Protein AF-A0A4S2SQ83-F1 (afdb_monomer_lite)

Rad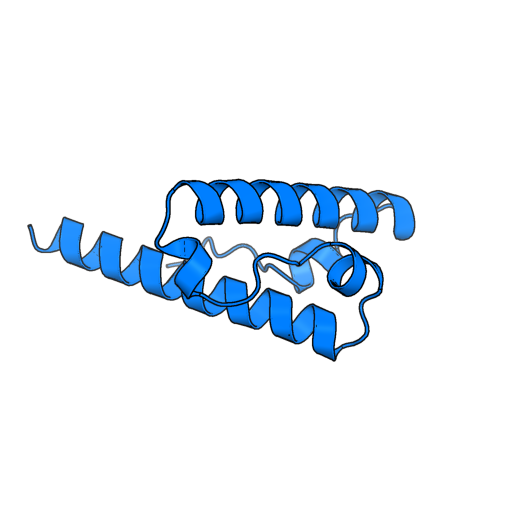ius of gyration: 13.72 Å; chains: 1; bounding box: 29×30×32 Å

Secondary structure (DSSP, 8-state):
-HHHHHHHHHHHHHHHHHHHHHHHHHHTT-HHHHHH--S-SGGGGGSHHHHHHHHHHHHHHHHHHHHHHSSSHHHHHHS------

Foldseek 3Di:
DVVVVVVVVVLLVLLQVLLVLLVVCVVVVVVLSVVQDDLHHSVLCVDPNSVVSVVVSLVSSQVVCCVVPVDSVVSCVSPPPPPDD

Structure (mmCIF, N/CA/C/O backbone):
data_AF-A0A4S2SQ83-F1
#
_entry.id   AF-A0A4S2SQ83-F1
#
loop_
_atom_site.group_PDB
_atom_site.id
_atom_site.type_symbol
_atom_site.label_atom_id
_atom_site.label_alt_id
_atom_site.label_comp_id
_atom_site.label_asym_id
_atom_site.label_entity_id
_atom_site.label_seq_id
_atom_site.pdbx_PDB_ins_code
_atom_site.Cartn_x
_atom_site.Cartn_y
_atom_site.Cartn_z
_atom_site.occupancy
_atom_site.B_iso_or_equiv
_atom_site.auth_seq_id
_atom_site.auth_comp_id
_atom_site.auth_asym_id
_atom_site.auth_atom_id
_atom_site.pdbx_PDB_model_num
ATOM 1 N N . MET A 1 1 ? -11.911 20.683 19.836 1.00 58.44 1 MET A N 1
ATOM 2 C CA . MET A 1 1 ? -12.643 19.387 19.830 1.00 58.44 1 MET A CA 1
ATOM 3 C C . MET A 1 1 ? -13.138 19.064 18.425 1.00 58.44 1 MET A C 1
ATOM 5 O O . MET A 1 1 ? -12.909 17.952 17.976 1.00 58.44 1 MET A O 1
ATOM 9 N N . LEU A 1 2 ? -13.718 20.043 17.717 1.00 64.94 2 LEU A N 1
ATOM 10 C CA . LEU A 1 2 ? -14.038 19.935 16.288 1.00 64.94 2 LEU A CA 1
ATOM 11 C C . LEU A 1 2 ? -12.810 19.603 15.422 1.00 64.94 2 LEU A C 1
ATOM 13 O O . LEU A 1 2 ? -12.924 18.759 14.541 1.00 64.94 2 LEU A O 1
ATOM 17 N N . ASP A 1 3 ? -11.641 20.175 15.730 1.00 71.88 3 ASP A N 1
ATOM 18 C CA . ASP A 1 3 ? -10.401 19.891 14.987 1.00 71.88 3 ASP A CA 1
ATOM 19 C C . ASP A 1 3 ? -9.988 18.421 15.112 1.00 71.88 3 ASP A C 1
ATOM 21 O O . ASP A 1 3 ? -9.841 17.748 14.107 1.00 71.88 3 ASP A O 1
ATOM 25 N N . ARG A 1 4 ? -9.993 17.856 16.327 1.00 69.62 4 ARG A N 1
ATOM 26 C CA . ARG A 1 4 ? -9.696 16.426 16.550 1.00 69.62 4 ARG A CA 1
ATOM 27 C C . ARG A 1 4 ? -10.654 15.480 15.817 1.00 69.62 4 ARG A C 1
ATOM 29 O O . ARG A 1 4 ? -10.250 14.399 15.408 1.00 69.62 4 ARG A O 1
ATOM 36 N N . ILE A 1 5 ? -11.927 15.859 15.678 1.00 69.00 5 ILE A N 1
ATOM 37 C CA . ILE A 1 5 ? -12.915 15.070 14.923 1.00 69.00 5 ILE A CA 1
ATOM 38 C C . ILE A 1 5 ? -12.628 15.172 13.421 1.00 69.00 5 ILE A C 1
ATOM 40 O O . ILE A 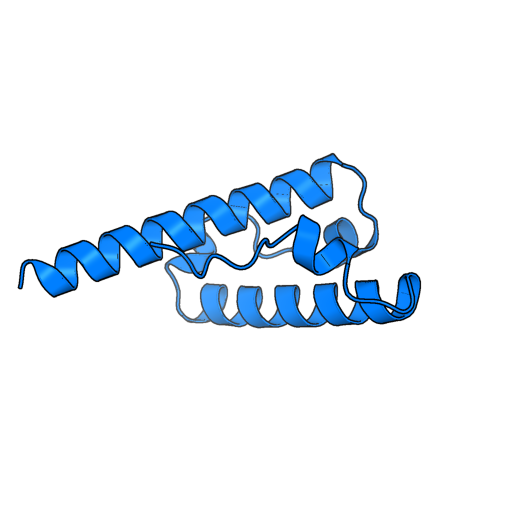1 5 ? -12.699 14.169 12.717 1.00 69.00 5 ILE A O 1
ATOM 44 N N . ARG A 1 6 ? -12.279 16.365 12.926 1.00 69.88 6 ARG A N 1
ATOM 45 C CA . ARG A 1 6 ? -11.875 16.575 11.531 1.00 69.88 6 ARG A CA 1
ATOM 46 C C . ARG A 1 6 ? -10.588 15.819 11.194 1.00 69.88 6 ARG A C 1
ATOM 48 O O . ARG A 1 6 ? -10.523 15.213 10.125 1.00 69.88 6 ARG A O 1
ATOM 55 N N . ASP A 1 7 ? -9.622 15.807 12.104 1.00 72.12 7 ASP A N 1
ATOM 56 C CA . ASP A 1 7 ? -8.367 15.068 11.966 1.00 72.12 7 ASP A CA 1
ATOM 57 C C . ASP A 1 7 ? -8.650 13.566 11.887 1.00 72.12 7 ASP A C 1
ATOM 59 O O . ASP A 1 7 ? -8.234 12.909 10.939 1.00 72.12 7 ASP A O 1
ATOM 63 N N . LEU A 1 8 ? -9.481 13.040 12.794 1.00 72.56 8 LEU A N 1
ATOM 64 C CA . LEU A 1 8 ? -9.881 11.632 12.780 1.00 72.56 8 LEU A CA 1
ATOM 65 C C . LEU A 1 8 ? -10.618 11.240 11.489 1.00 72.56 8 LEU A C 1
ATOM 67 O O . LEU A 1 8 ? -10.366 10.178 10.924 1.00 72.56 8 LEU A O 1
ATOM 71 N N . ILE A 1 9 ? -11.528 12.089 11.001 1.00 74.25 9 ILE A N 1
ATOM 72 C CA . ILE A 1 9 ? -12.243 11.848 9.737 1.00 74.25 9 ILE A CA 1
ATOM 73 C C . ILE A 1 9 ? -11.265 11.842 8.556 1.00 74.25 9 ILE A C 1
ATOM 75 O O . ILE A 1 9 ? -11.400 11.007 7.660 1.00 74.25 9 ILE A O 1
ATOM 79 N N . THR A 1 10 ? -10.284 12.746 8.558 1.00 78.75 10 THR A N 1
ATOM 80 C CA . THR A 1 10 ? -9.231 12.803 7.535 1.00 78.75 10 THR A CA 1
ATOM 81 C C . THR A 1 10 ? -8.383 11.534 7.570 1.00 78.75 10 THR A C 1
ATOM 83 O O . THR A 1 10 ? -8.260 10.866 6.547 1.00 78.75 10 THR A O 1
ATOM 86 N N . GLU A 1 11 ? -7.922 11.113 8.749 1.00 78.56 11 GLU A N 1
ATOM 87 C CA . GLU A 1 11 ? -7.140 9.883 8.920 1.00 78.56 11 GLU A CA 1
ATOM 88 C C . GLU A 1 11 ? -7.905 8.630 8.465 1.00 78.56 11 GLU A C 1
ATOM 90 O O . GLU A 1 11 ? -7.346 7.761 7.791 1.00 78.56 11 GLU A O 1
ATOM 95 N N . VAL A 1 12 ? -9.196 8.530 8.794 1.00 81.38 12 VAL A N 1
ATOM 96 C CA . VAL A 1 12 ? -10.069 7.432 8.347 1.00 81.38 12 VAL A CA 1
ATOM 97 C C . VAL A 1 12 ? -10.226 7.447 6.827 1.00 81.38 12 VAL A C 1
ATOM 99 O O . VAL A 1 12 ? -10.117 6.403 6.179 1.00 81.38 12 VAL A O 1
ATOM 102 N N . LYS A 1 13 ? -10.453 8.621 6.234 1.00 82.62 13 LYS A N 1
ATOM 103 C CA . LYS A 1 13 ? -10.607 8.769 4.784 1.00 82.62 13 LYS A CA 1
ATOM 104 C C . LYS A 1 13 ? -9.323 8.397 4.044 1.00 82.62 13 LYS A C 1
ATOM 106 O O . LYS A 1 13 ? -9.392 7.662 3.058 1.00 82.62 13 LYS A O 1
ATOM 111 N N . ASP A 1 14 ? -8.172 8.836 4.539 1.00 82.94 14 ASP A N 1
ATOM 112 C CA . ASP A 1 14 ? -6.870 8.548 3.939 1.00 82.94 14 ASP A CA 1
ATOM 113 C C . ASP A 1 14 ? -6.538 7.060 3.996 1.00 82.94 14 ASP A C 1
ATOM 115 O O . ASP A 1 14 ? -6.156 6.474 2.982 1.00 82.94 14 ASP A O 1
ATOM 119 N N . ASN A 1 15 ? -6.776 6.415 5.140 1.00 83.88 15 ASN A N 1
ATOM 120 C CA . ASN A 1 15 ? -6.585 4.974 5.288 1.00 83.88 15 ASN A CA 1
ATOM 121 C C . ASN A 1 15 ? -7.560 4.163 4.421 1.00 83.88 15 ASN A C 1
ATOM 123 O O . ASN A 1 15 ? -7.189 3.107 3.893 1.00 83.88 15 ASN A O 1
ATOM 127 N N . SER A 1 16 ? -8.802 4.632 4.262 1.00 84.31 16 SER A N 1
ATOM 128 C CA . SER A 1 16 ? -9.797 3.995 3.393 1.00 84.31 16 SER A CA 1
ATOM 129 C C . SER A 1 16 ? -9.362 4.072 1.934 1.00 84.31 16 SER A C 1
ATOM 131 O O . SER A 1 16 ? -9.337 3.054 1.244 1.00 84.31 16 SER A O 1
ATOM 133 N N . GLN A 1 17 ? -8.929 5.249 1.485 1.00 86.12 17 GLN A N 1
ATOM 134 C CA . GLN A 1 17 ? -8.458 5.434 0.121 1.00 86.12 17 GLN A CA 1
ATOM 135 C C . GLN A 1 17 ? -7.167 4.653 -0.146 1.00 86.12 17 GLN A C 1
ATOM 137 O O . GLN A 1 17 ? -7.081 3.972 -1.156 1.00 86.12 17 GLN A O 1
ATOM 142 N N . MET A 1 18 ? -6.212 4.656 0.785 1.00 86.50 18 MET A N 1
ATOM 143 C CA . MET A 1 18 ? -4.983 3.865 0.672 1.00 86.50 18 MET A CA 1
ATOM 144 C C . MET A 1 18 ? -5.264 2.364 0.520 1.00 86.50 18 MET A C 1
ATOM 146 O O . MET A 1 18 ? -4.534 1.668 -0.175 1.00 86.50 18 MET A O 1
ATOM 150 N N . SER A 1 19 ? -6.341 1.862 1.134 1.00 87.81 19 SER A N 1
ATOM 151 C CA . SER A 1 19 ? -6.775 0.468 0.944 1.00 87.81 19 SER A CA 1
ATOM 152 C C . SER A 1 19 ? -7.264 0.228 -0.485 1.00 87.81 19 SER A C 1
ATOM 154 O O . SER A 1 19 ? -6.872 -0.750 -1.107 1.00 87.81 19 SER A O 1
ATOM 156 N N . ARG A 1 20 ? -8.035 1.166 -1.047 1.00 88.25 20 ARG A N 1
ATOM 157 C CA . ARG A 1 20 ? -8.468 1.092 -2.451 1.00 88.25 20 ARG A CA 1
ATOM 158 C C . ARG A 1 20 ? -7.297 1.167 -3.424 1.00 88.25 20 ARG A C 1
ATOM 160 O O . ARG A 1 20 ? -7.318 0.471 -4.428 1.00 88.25 20 ARG A O 1
ATOM 167 N N . ASP A 1 21 ? -6.299 1.996 -3.133 1.00 89.62 21 ASP A N 1
ATOM 168 C CA . ASP A 1 21 ? -5.117 2.139 -3.985 1.00 89.62 21 ASP A CA 1
ATOM 169 C C . ASP A 1 21 ? -4.305 0.825 -4.019 1.00 89.62 21 ASP A C 1
ATOM 171 O O . ASP A 1 21 ? -3.877 0.388 -5.087 1.00 89.62 21 ASP A O 1
ATOM 175 N N . MET A 1 22 ? -4.166 0.146 -2.869 1.00 88.06 22 MET A N 1
ATOM 176 C CA . MET A 1 22 ? -3.577 -1.200 -2.783 1.00 88.06 22 MET A CA 1
ATOM 177 C C . MET A 1 22 ? -4.386 -2.222 -3.592 1.00 88.06 22 MET A C 1
ATOM 179 O O . MET A 1 22 ? -3.819 -2.937 -4.419 1.00 88.06 22 MET A O 1
ATOM 183 N N . ASP A 1 23 ? -5.708 -2.257 -3.397 1.00 89.06 23 ASP A N 1
ATOM 184 C CA . ASP A 1 23 ? -6.605 -3.170 -4.115 1.00 89.06 23 ASP A CA 1
ATOM 185 C C . ASP A 1 23 ? -6.557 -2.932 -5.632 1.00 89.06 23 ASP A C 1
ATOM 187 O O . ASP A 1 23 ? -6.550 -3.878 -6.419 1.00 89.06 23 ASP A O 1
ATOM 191 N N . GLN A 1 24 ? -6.475 -1.671 -6.062 1.00 89.81 24 GLN A N 1
ATOM 192 C CA . GLN A 1 24 ? -6.360 -1.303 -7.469 1.00 89.81 24 GLN A CA 1
ATOM 193 C C . GLN A 1 24 ? -5.012 -1.725 -8.064 1.00 89.81 24 GLN A C 1
ATOM 195 O O . GLN A 1 24 ? -4.985 -2.221 -9.191 1.00 89.81 24 GLN A O 1
ATOM 200 N N . ALA A 1 25 ? -3.906 -1.569 -7.329 1.00 87.75 25 ALA A N 1
ATOM 201 C CA . ALA A 1 25 ? -2.597 -2.046 -7.772 1.00 87.75 25 ALA A CA 1
ATOM 202 C C . ALA A 1 25 ? -2.612 -3.569 -7.982 1.00 87.75 25 ALA A C 1
ATOM 204 O O . ALA A 1 25 ? -2.230 -4.046 -9.053 1.00 87.75 25 ALA A O 1
ATOM 205 N N . ILE A 1 26 ? -3.171 -4.317 -7.024 1.00 87.69 26 ILE A N 1
ATOM 206 C CA . ILE A 1 26 ? -3.384 -5.768 -7.133 1.00 87.69 26 ILE A CA 1
ATOM 207 C C . ILE A 1 26 ? -4.247 -6.098 -8.358 1.00 87.69 26 ILE A C 1
ATOM 209 O O . ILE A 1 26 ? -3.863 -6.926 -9.182 1.00 87.69 26 ILE A O 1
ATOM 213 N N . ALA A 1 27 ? -5.391 -5.426 -8.519 1.00 89.12 27 ALA A N 1
ATOM 214 C CA . ALA A 1 27 ? -6.324 -5.671 -9.619 1.00 89.12 27 ALA A CA 1
ATOM 215 C C . ALA A 1 27 ? -5.740 -5.325 -11.000 1.00 89.12 27 ALA A C 1
ATOM 217 O O . ALA A 1 27 ? -6.124 -5.931 -11.998 1.00 89.12 27 ALA A O 1
ATOM 218 N N . SER A 1 28 ? -4.797 -4.380 -11.065 1.00 89.38 28 SER A N 1
ATOM 219 C CA . SER A 1 28 ? -4.080 -4.028 -12.296 1.00 89.38 28 SER A CA 1
ATOM 220 C C . SER A 1 28 ? -3.032 -5.066 -12.720 1.00 89.38 28 SER A C 1
ATOM 222 O O . SER A 1 28 ? -2.480 -4.962 -13.814 1.00 89.38 28 SER A O 1
ATOM 224 N N . GLY A 1 29 ? -2.773 -6.075 -11.880 1.00 89.62 29 GLY A N 1
ATOM 225 C CA . GLY A 1 29 ? -1.774 -7.112 -12.130 1.00 89.62 29 GLY A CA 1
ATOM 226 C C . GLY A 1 29 ? -0.345 -6.703 -11.766 1.00 89.62 29 GLY A C 1
ATOM 227 O O . GLY A 1 29 ? 0.598 -7.333 -12.248 1.00 89.62 29 GLY A O 1
ATOM 228 N N . ASP A 1 30 ? -0.169 -5.666 -10.938 1.00 90.44 30 ASP A N 1
ATOM 229 C CA . ASP A 1 30 ? 1.138 -5.285 -10.395 1.00 90.44 30 ASP A CA 1
ATOM 230 C C . ASP A 1 30 ? 1.678 -6.439 -9.531 1.00 90.44 30 ASP A C 1
ATOM 232 O O . ASP A 1 30 ? 1.158 -6.748 -8.454 1.00 90.44 30 ASP A O 1
ATOM 236 N N . ARG A 1 31 ? 2.716 -7.115 -10.038 1.00 90.25 31 ARG A N 1
ATOM 237 C CA . ARG A 1 31 ? 3.297 -8.306 -9.404 1.00 90.25 31 ARG A CA 1
ATOM 238 C C . ARG A 1 31 ? 3.906 -7.973 -8.050 1.00 90.25 31 ARG A C 1
ATOM 240 O O . ARG A 1 31 ? 3.785 -8.764 -7.111 1.00 90.25 31 ARG A O 1
ATOM 247 N N . GLU A 1 32 ? 4.538 -6.811 -7.935 1.00 91.44 32 GLU A N 1
ATOM 248 C CA . GLU A 1 32 ? 5.151 -6.362 -6.695 1.00 91.44 32 GLU A CA 1
ATOM 249 C C . GLU A 1 32 ? 4.067 -6.084 -5.648 1.00 91.44 32 GLU A C 1
ATOM 251 O O . GLU A 1 32 ? 4.202 -6.551 -4.515 1.00 91.44 32 GLU A O 1
ATOM 256 N N . ALA A 1 33 ? 2.955 -5.448 -6.029 1.00 86.88 33 ALA A N 1
ATOM 257 C CA . ALA A 1 33 ? 1.803 -5.220 -5.154 1.00 86.88 33 ALA A CA 1
ATOM 258 C C . ALA A 1 33 ? 1.163 -6.539 -4.691 1.00 86.88 33 ALA 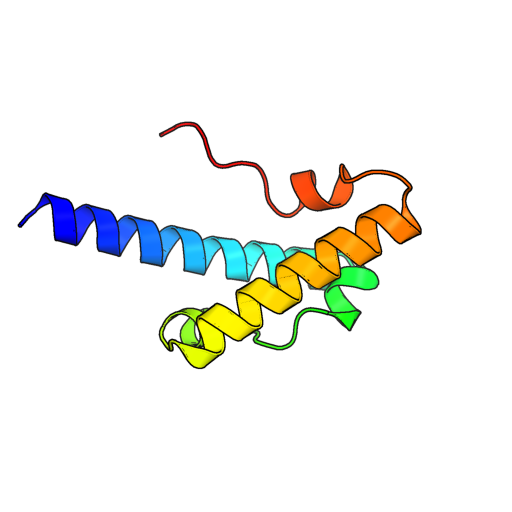A C 1
ATOM 260 O O . ALA A 1 33 ? 0.987 -6.747 -3.490 1.00 86.88 33 ALA A O 1
ATOM 261 N N . MET A 1 34 ? 0.896 -7.468 -5.618 1.00 88.38 34 MET A N 1
ATOM 262 C CA . MET A 1 34 ? 0.330 -8.794 -5.317 1.00 88.38 34 MET A CA 1
ATOM 263 C C . MET A 1 34 ? 1.208 -9.619 -4.369 1.00 88.38 34 MET A C 1
ATOM 265 O O . MET A 1 34 ? 0.698 -10.392 -3.560 1.00 88.38 34 MET A O 1
ATOM 269 N N . SER A 1 35 ? 2.533 -9.480 -4.470 1.00 90.38 35 SER A N 1
ATOM 270 C CA . SER A 1 35 ? 3.471 -10.207 -3.607 1.00 90.38 35 SER A CA 1
ATOM 271 C C . SER A 1 35 ? 3.610 -9.606 -2.205 1.00 90.38 35 SER A C 1
ATOM 273 O O . SER A 1 35 ? 4.086 -10.297 -1.301 1.00 90.38 35 SER A O 1
ATOM 275 N N . THR A 1 36 ? 3.226 -8.337 -2.030 1.00 90.12 36 THR A N 1
ATOM 276 C CA . THR A 1 36 ? 3.560 -7.537 -0.842 1.00 90.12 36 THR A CA 1
ATOM 277 C C . THR A 1 36 ? 2.353 -7.246 0.038 1.00 90.12 36 THR A C 1
ATOM 279 O O . THR A 1 36 ? 2.430 -7.443 1.247 1.00 90.12 36 THR A O 1
ATOM 282 N N . PHE A 1 37 ? 1.234 -6.802 -0.535 1.00 86.88 37 PHE A N 1
ATOM 283 C CA . PHE A 1 37 ? 0.077 -6.395 0.259 1.00 86.88 37 PHE A CA 1
ATOM 284 C C . PHE A 1 37 ? -0.700 -7.612 0.765 1.00 86.88 37 PHE A C 1
ATOM 286 O O . PHE A 1 37 ? -1.288 -8.359 -0.019 1.00 86.88 37 PHE A O 1
ATOM 293 N N . ARG A 1 38 ? -0.708 -7.813 2.089 1.00 82.62 38 ARG A N 1
ATOM 294 C CA . ARG A 1 38 ? -1.387 -8.940 2.755 1.00 82.62 38 ARG A CA 1
ATOM 295 C C . ARG A 1 38 ? -2.346 -8.506 3.849 1.00 82.62 38 ARG A C 1
ATOM 297 O O . ARG A 1 38 ? -3.301 -9.224 4.133 1.00 82.62 38 ARG A O 1
ATOM 304 N N . THR A 1 39 ? -2.128 -7.335 4.436 1.00 75.75 39 THR A N 1
ATOM 305 C CA . THR A 1 39 ? -3.014 -6.764 5.461 1.00 75.75 39 THR A CA 1
ATOM 306 C C . THR A 1 39 ? -4.422 -6.435 4.952 1.00 75.75 39 THR A C 1
ATOM 308 O O . THR A 1 39 ? -5.355 -6.366 5.754 1.00 75.75 39 THR A O 1
ATOM 311 N N . GLY A 1 40 ? -4.617 -6.313 3.635 1.00 69.56 40 GLY A N 1
ATOM 312 C CA . GLY A 1 40 ? -5.936 -6.238 3.006 1.00 69.56 40 GLY A CA 1
ATOM 313 C C . GLY A 1 40 ? -6.762 -5.019 3.436 1.00 69.56 40 GLY A C 1
ATOM 314 O O . GLY A 1 40 ? -6.373 -3.875 3.215 1.00 69.56 40 GLY A O 1
ATOM 315 N N . THR A 1 41 ? -7.947 -5.277 4.002 1.00 66.75 41 THR A N 1
ATOM 316 C CA . THR A 1 41 ? -9.027 -4.291 4.199 1.00 66.75 41 THR A CA 1
ATOM 317 C C . THR A 1 41 ? -8.684 -3.129 5.137 1.00 66.75 41 THR A C 1
ATOM 319 O O . THR A 1 41 ? -7.865 -3.240 6.049 1.00 66.75 41 THR A O 1
ATOM 322 N N . PHE A 1 42 ? -9.452 -2.042 5.010 1.00 71.56 42 PHE A N 1
ATOM 323 C CA . PHE A 1 42 ? -9.416 -0.877 5.901 1.00 71.56 42 PHE A CA 1
ATOM 324 C C . PHE A 1 42 ? -9.470 -1.214 7.405 1.00 71.56 42 PHE A C 1
ATOM 326 O O . PHE A 1 42 ? -8.914 -0.470 8.208 1.00 71.56 42 PHE A O 1
ATOM 333 N N . ALA A 1 43 ? -10.085 -2.333 7.804 1.00 75.19 43 ALA A N 1
ATOM 334 C CA . ALA A 1 43 ? -10.158 -2.735 9.209 1.00 75.19 43 ALA A CA 1
ATOM 335 C C . ALA A 1 43 ? -8.770 -2.932 9.850 1.00 75.19 43 ALA A C 1
ATOM 337 O O . ALA A 1 43 ? -8.602 -2.629 11.029 1.00 75.19 43 ALA A O 1
ATOM 338 N N . ALA A 1 44 ? -7.760 -3.350 9.076 1.00 78.62 44 ALA A N 1
ATOM 339 C CA . ALA A 1 44 ? -6.385 -3.466 9.560 1.00 78.62 44 ALA A CA 1
ATOM 340 C C . ALA A 1 44 ? -5.780 -2.102 9.941 1.00 78.62 44 ALA A C 1
ATOM 342 O O . ALA A 1 44 ? -4.914 -2.029 10.802 1.00 78.62 44 ALA A O 1
ATOM 343 N N . ALA A 1 45 ? -6.258 -0.998 9.360 1.00 79.31 45 ALA A N 1
ATOM 344 C CA . ALA A 1 45 ? -5.799 0.344 9.719 1.00 79.31 45 ALA A CA 1
ATOM 345 C C . ALA A 1 45 ? -6.288 0.810 11.099 1.00 79.31 45 ALA A C 1
ATOM 347 O O . ALA A 1 45 ? -5.742 1.763 11.652 1.00 79.31 45 ALA A O 1
ATOM 348 N N . LEU A 1 46 ? -7.332 0.169 11.636 1.00 81.31 46 LEU A N 1
ATOM 349 C CA . LEU A 1 46 ? -7.957 0.548 12.904 1.00 81.31 46 LEU A CA 1
ATOM 350 C C . LEU A 1 46 ? -7.277 -0.094 14.119 1.00 81.31 46 LEU A C 1
ATOM 352 O O . LEU A 1 46 ? -7.610 0.248 15.252 1.00 81.31 46 LEU A O 1
ATOM 356 N N . THR A 1 47 ? -6.327 -1.008 13.903 1.00 83.44 47 THR A N 1
ATOM 357 C CA . THR A 1 47 ? -5.508 -1.601 14.964 1.00 83.44 47 THR A CA 1
ATOM 358 C C . THR A 1 47 ? -4.067 -1.113 14.848 1.00 83.44 47 THR A C 1
ATOM 360 O O . THR A 1 47 ? -3.564 -0.872 13.751 1.00 83.44 47 THR A O 1
ATOM 363 N N . THR A 1 48 ? -3.377 -0.972 15.982 1.00 82.44 48 THR A N 1
ATOM 364 C CA . THR A 1 48 ? -1.960 -0.570 15.998 1.00 82.44 48 THR A CA 1
ATOM 365 C C . THR A 1 48 ? -1.097 -1.553 15.208 1.00 82.44 48 THR A C 1
ATOM 367 O O . THR A 1 48 ? -0.326 -1.143 14.345 1.00 82.44 48 THR A O 1
ATOM 370 N N . GLU A 1 49 ? -1.285 -2.852 15.446 1.00 84.81 49 GLU A N 1
ATOM 371 C CA . GLU A 1 49 ? -0.541 -3.916 14.766 1.00 84.81 49 GLU A CA 1
ATOM 372 C C . GLU A 1 49 ? -0.772 -3.900 13.249 1.00 84.81 49 GLU A C 1
ATOM 374 O O . GLU A 1 49 ? 0.181 -3.974 12.471 1.00 84.81 49 GLU A O 1
ATOM 379 N N . GLY A 1 50 ? -2.025 -3.744 12.813 1.00 84.00 50 GLY A N 1
ATOM 380 C CA . GLY A 1 50 ? -2.351 -3.697 11.393 1.00 84.00 50 GLY A CA 1
ATOM 381 C C . GLY A 1 50 ? -1.841 -2.420 10.721 1.00 84.00 50 GLY A C 1
ATOM 382 O O . GLY A 1 50 ? -1.323 -2.489 9.607 1.00 84.00 50 GLY A O 1
ATOM 383 N N . ARG A 1 51 ? -1.874 -1.267 11.404 1.00 83.88 51 ARG A N 1
ATOM 384 C CA . ARG A 1 51 ? -1.274 -0.017 10.910 1.00 83.88 51 ARG A CA 1
ATOM 385 C C . ARG A 1 51 ? 0.236 -0.152 10.702 1.00 83.88 51 ARG A C 1
ATOM 387 O O . ARG A 1 51 ? 0.746 0.279 9.669 1.00 83.88 51 ARG A O 1
ATOM 394 N N . GLU A 1 52 ? 0.952 -0.74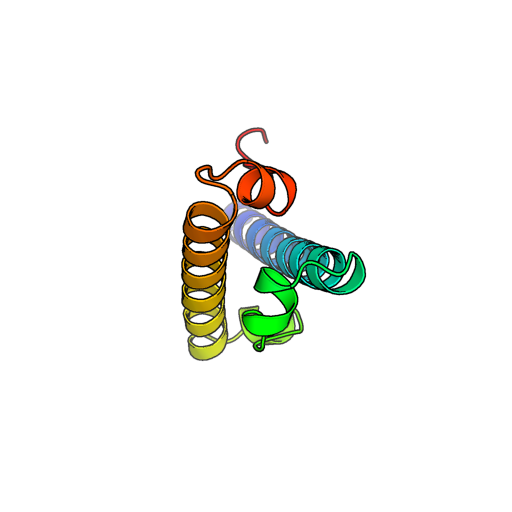7 11.651 1.00 86.12 52 GLU A N 1
ATOM 395 C CA . GLU A 1 52 ? 2.394 -0.980 11.516 1.00 86.12 52 GLU A CA 1
ATOM 396 C C . GLU A 1 52 ? 2.718 -1.974 10.400 1.00 86.12 52 GLU A C 1
ATOM 398 O O . GLU A 1 52 ? 3.633 -1.740 9.608 1.00 86.12 52 GLU A O 1
ATOM 403 N N . ALA A 1 53 ? 1.957 -3.068 10.307 1.00 86.56 53 ALA A N 1
ATOM 404 C CA . ALA A 1 53 ? 2.113 -4.046 9.239 1.00 86.56 53 ALA A CA 1
ATOM 405 C C . ALA A 1 53 ? 1.901 -3.403 7.859 1.00 86.56 53 ALA A C 1
ATOM 407 O O . ALA A 1 53 ? 2.741 -3.576 6.980 1.00 86.56 53 ALA A O 1
ATOM 408 N N . ARG A 1 54 ? 0.870 -2.562 7.700 1.00 86.62 54 ARG A N 1
ATOM 409 C CA . ARG A 1 54 ? 0.649 -1.775 6.475 1.00 86.62 54 ARG A CA 1
ATOM 410 C C . ARG A 1 54 ? 1.818 -0.856 6.146 1.00 86.62 54 ARG A C 1
ATOM 412 O O . ARG A 1 54 ? 2.207 -0.768 4.987 1.00 86.62 54 ARG A O 1
ATOM 419 N N . GLY A 1 55 ? 2.382 -0.180 7.148 1.00 86.25 55 GLY A N 1
ATOM 420 C CA . GLY A 1 55 ? 3.565 0.662 6.961 1.00 86.25 55 GLY A CA 1
ATOM 421 C C . GLY A 1 55 ? 4.740 -0.122 6.371 1.00 86.25 55 GLY A C 1
ATOM 422 O O . GLY A 1 55 ? 5.342 0.321 5.394 1.00 86.25 55 GLY A O 1
ATOM 423 N N . ARG A 1 56 ? 5.002 -1.322 6.904 1.00 90.38 56 ARG A N 1
ATOM 424 C CA . ARG A 1 56 ? 6.052 -2.219 6.398 1.00 90.38 56 ARG A CA 1
ATOM 425 C C . ARG A 1 56 ? 5.772 -2.709 4.978 1.00 90.38 56 ARG A C 1
ATOM 427 O O . ARG A 1 56 ? 6.678 -2.703 4.155 1.00 90.38 56 ARG A O 1
ATOM 434 N N . GLU A 1 57 ? 4.531 -3.082 4.671 1.00 90.12 57 GLU A N 1
ATOM 435 C CA . GLU A 1 57 ? 4.155 -3.525 3.321 1.00 90.12 57 GLU A CA 1
ATOM 436 C C . GLU A 1 57 ? 4.325 -2.410 2.278 1.00 90.12 57 GLU A C 1
ATOM 438 O O . GLU A 1 57 ? 4.776 -2.653 1.163 1.00 90.12 57 GLU A O 1
ATOM 443 N N . VAL A 1 58 ? 4.008 -1.163 2.629 1.00 90.19 58 VAL A N 1
ATOM 444 C CA . VAL A 1 58 ? 4.187 -0.014 1.725 1.00 90.19 58 VAL A CA 1
ATOM 445 C C . VAL A 1 58 ? 5.664 0.266 1.479 1.00 90.19 58 VAL A C 1
ATOM 447 O O . VAL A 1 58 ? 6.051 0.525 0.340 1.00 90.19 58 VAL A O 1
ATOM 450 N N . GLU A 1 59 ? 6.488 0.195 2.524 1.00 91.44 59 GLU A N 1
ATOM 451 C CA . GLU A 1 59 ? 7.940 0.339 2.404 1.00 91.44 59 GLU A CA 1
ATOM 452 C C . GLU A 1 59 ? 8.542 -0.771 1.530 1.00 91.44 59 GLU A C 1
ATOM 454 O O . GLU A 1 59 ? 9.351 -0.500 0.640 1.00 91.44 59 GLU A O 1
ATOM 459 N N . GLU A 1 60 ? 8.118 -2.017 1.742 1.00 92.44 60 GLU A N 1
ATOM 460 C CA . GLU A 1 60 ? 8.561 -3.163 0.950 1.00 92.44 60 GLU A CA 1
ATOM 461 C C . GLU A 1 60 ? 8.135 -3.029 -0.517 1.00 92.44 60 GLU A C 1
ATOM 463 O O . GLU A 1 60 ? 8.944 -3.268 -1.414 1.00 92.44 60 GLU A O 1
ATOM 468 N N . TYR A 1 61 ? 6.905 -2.583 -0.781 1.00 91.81 61 TYR A N 1
ATOM 469 C CA . TYR A 1 61 ? 6.433 -2.345 -2.142 1.00 91.81 61 TYR A CA 1
ATOM 470 C C . TYR A 1 61 ? 7.241 -1.236 -2.825 1.00 91.81 61 TYR A C 1
ATOM 472 O O . TYR A 1 61 ? 7.675 -1.415 -3.960 1.00 91.81 61 TYR A O 1
ATOM 480 N N . ALA A 1 62 ? 7.515 -0.123 -2.133 1.00 91.50 62 ALA A N 1
ATOM 481 C CA . ALA A 1 62 ? 8.357 0.950 -2.664 1.00 91.50 62 ALA A CA 1
ATOM 482 C C . ALA A 1 62 ? 9.751 0.437 -3.047 1.00 91.50 62 ALA A C 1
ATOM 484 O O . ALA A 1 62 ? 10.257 0.752 -4.124 1.00 91.50 62 ALA A O 1
ATOM 485 N N . ARG A 1 63 ? 10.348 -0.394 -2.187 1.00 93.12 63 ARG A N 1
ATOM 486 C CA . ARG A 1 63 ? 11.651 -1.015 -2.432 1.00 93.12 63 ARG A CA 1
ATOM 487 C C . ARG A 1 63 ? 11.620 -1.920 -3.661 1.00 93.12 63 ARG A C 1
ATOM 489 O O . ARG A 1 63 ? 12.442 -1.737 -4.551 1.00 93.12 63 ARG A O 1
ATOM 496 N N . LYS A 1 64 ? 10.638 -2.822 -3.752 1.00 91.69 64 LYS A N 1
ATOM 497 C CA . LYS A 1 64 ? 10.473 -3.726 -4.900 1.00 91.69 64 LYS A CA 1
ATOM 498 C C . LYS A 1 64 ? 10.241 -2.975 -6.208 1.00 91.69 64 LYS A C 1
ATOM 500 O O . LYS A 1 64 ? 10.793 -3.364 -7.229 1.00 91.69 64 LYS A O 1
ATOM 505 N N . VAL A 1 65 ? 9.464 -1.891 -6.185 1.00 92.56 65 VAL A N 1
ATOM 506 C CA . VAL A 1 65 ? 9.253 -1.039 -7.364 1.00 92.56 65 VAL A CA 1
ATOM 507 C C . VAL A 1 65 ? 10.563 -0.399 -7.814 1.00 92.56 65 VAL A C 1
ATOM 509 O O . VAL A 1 65 ? 10.889 -0.479 -8.992 1.00 92.56 65 VAL A O 1
ATOM 512 N N . VAL A 1 66 ? 11.340 0.182 -6.896 1.00 92.50 66 VAL A N 1
ATOM 513 C CA . VAL A 1 66 ? 12.638 0.791 -7.237 1.00 92.50 66 VAL A CA 1
ATOM 514 C C . VAL A 1 66 ? 13.629 -0.257 -7.745 1.00 92.50 66 VAL A C 1
ATOM 516 O O . VAL A 1 66 ? 14.351 0.006 -8.701 1.00 92.50 66 VAL A O 1
ATOM 519 N N . GLU A 1 67 ? 13.657 -1.446 -7.145 1.00 93.81 67 GLU A N 1
ATOM 520 C CA . GLU A 1 67 ? 14.500 -2.556 -7.601 1.00 93.81 67 GLU A CA 1
ATOM 521 C C . GLU A 1 67 ? 14.099 -3.062 -8.996 1.00 93.81 67 GLU A C 1
ATOM 523 O O . GLU A 1 67 ? 14.974 -3.392 -9.796 1.00 93.81 67 GLU A O 1
ATOM 528 N N . ALA A 1 68 ? 12.799 -3.111 -9.303 1.00 92.19 68 ALA A N 1
ATOM 529 C CA . ALA A 1 68 ? 12.282 -3.602 -10.579 1.00 92.19 68 ALA A CA 1
ATOM 530 C C . ALA A 1 68 ? 12.378 -2.569 -11.716 1.00 92.19 68 ALA A C 1
ATOM 532 O O . ALA A 1 68 ? 12.724 -2.925 -12.842 1.00 92.19 68 ALA A O 1
ATOM 533 N N . ASP A 1 69 ? 12.072 -1.303 -11.428 1.00 91.31 69 ASP A N 1
ATOM 534 C CA . ASP A 1 69 ? 11.931 -0.245 -12.436 1.00 91.31 69 ASP A CA 1
ATOM 535 C C . ASP A 1 69 ? 13.157 0.673 -12.517 1.00 91.31 69 ASP A C 1
ATOM 537 O O . ASP A 1 69 ? 13.332 1.388 -13.501 1.00 91.31 69 ASP A O 1
ATOM 541 N N . GLY A 1 70 ? 13.997 0.694 -11.478 1.00 92.00 70 GLY A N 1
ATOM 542 C CA . GLY A 1 70 ? 15.079 1.667 -11.317 1.00 92.00 70 GLY A CA 1
ATOM 543 C C . GLY A 1 70 ? 14.617 3.045 -10.820 1.00 92.00 70 GLY A C 1
ATOM 544 O O . GLY A 1 70 ? 15.459 3.909 -10.571 1.00 92.00 70 GLY A O 1
ATOM 545 N N . ASP A 1 71 ? 13.309 3.263 -10.642 1.00 91.31 71 ASP A N 1
ATOM 546 C CA . ASP A 1 71 ? 12.729 4.503 -10.121 1.00 91.31 71 ASP A CA 1
ATOM 547 C C . ASP A 1 71 ? 11.436 4.274 -9.307 1.00 91.31 71 ASP A C 1
ATOM 549 O O . ASP A 1 71 ? 10.858 3.191 -9.291 1.00 91.31 71 ASP A O 1
ATOM 553 N N . GLY A 1 72 ? 10.990 5.304 -8.578 1.00 86.00 72 GLY A N 1
ATOM 554 C CA . GLY A 1 72 ? 9.783 5.266 -7.734 1.00 86.00 72 GLY A CA 1
ATOM 555 C C . GLY A 1 72 ? 8.492 5.726 -8.429 1.00 86.00 72 GLY A C 1
ATOM 556 O O . GLY A 1 72 ? 7.483 5.984 -7.771 1.00 86.00 72 GLY A O 1
ATOM 557 N N . GLY A 1 73 ? 8.492 5.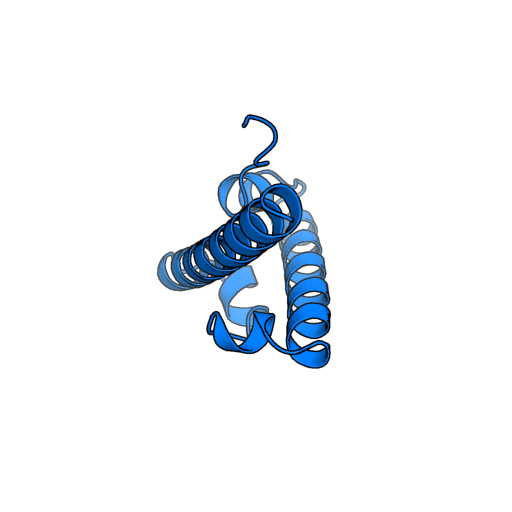896 -9.747 1.00 87.75 73 GLY A N 1
ATOM 558 C CA . GLY A 1 73 ? 7.399 6.488 -10.514 1.00 87.75 73 GLY A CA 1
ATOM 559 C C . GLY A 1 73 ? 6.127 5.645 -10.509 1.00 87.75 73 GLY A C 1
ATOM 560 O O . GLY A 1 73 ? 5.026 6.199 -10.461 1.00 87.75 73 GLY A O 1
ATOM 561 N N . ARG A 1 74 ? 6.228 4.307 -10.518 1.00 89.44 74 ARG A N 1
ATOM 562 C CA . ARG A 1 74 ? 5.053 3.438 -10.311 1.00 89.44 74 ARG A CA 1
ATOM 563 C C . ARG A 1 74 ? 4.505 3.591 -8.892 1.00 89.44 74 ARG A C 1
ATOM 565 O O . ARG A 1 74 ? 3.313 3.834 -8.746 1.00 89.44 74 ARG A O 1
ATOM 572 N N . PHE A 1 75 ? 5.368 3.606 -7.876 1.00 89.50 75 PHE A N 1
ATOM 573 C CA . PHE A 1 75 ? 4.963 3.826 -6.487 1.00 89.50 75 PHE A CA 1
ATOM 574 C C . PHE A 1 75 ? 4.206 5.152 -6.305 1.0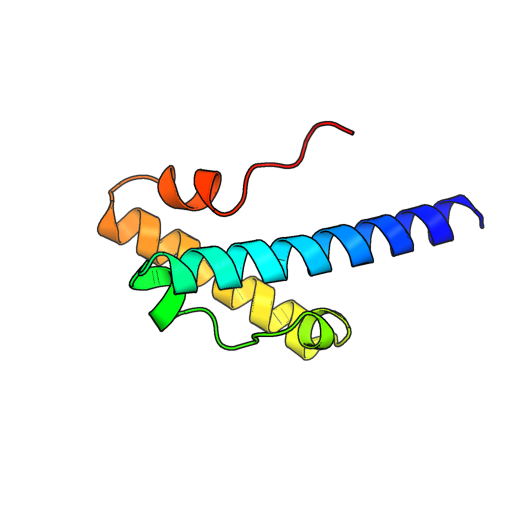0 89.50 75 PHE A C 1
ATOM 576 O O . PHE A 1 75 ? 3.137 5.170 -5.704 1.00 89.50 75 PHE A O 1
ATOM 583 N N . HIS A 1 76 ? 4.700 6.254 -6.876 1.00 89.00 76 HIS A N 1
ATOM 584 C CA . HIS A 1 76 ? 4.027 7.557 -6.802 1.00 89.00 76 HIS A CA 1
ATOM 585 C C . HIS A 1 76 ? 2.729 7.642 -7.610 1.00 89.00 76 HIS A C 1
ATOM 587 O O . HIS A 1 76 ? 1.876 8.468 -7.293 1.00 89.00 76 HIS A O 1
ATOM 593 N N . ARG A 1 77 ? 2.560 6.812 -8.645 1.00 88.62 77 ARG A N 1
ATOM 594 C CA . ARG A 1 77 ? 1.278 6.682 -9.354 1.00 88.62 77 ARG A CA 1
ATOM 595 C C . ARG A 1 77 ? 0.268 5.884 -8.537 1.00 88.62 77 ARG A C 1
ATOM 597 O O . ARG A 1 77 ? -0.900 6.257 -8.523 1.00 88.62 77 ARG A O 1
ATOM 604 N N . THR A 1 78 ? 0.721 4.837 -7.851 1.00 87.06 78 THR A N 1
ATOM 605 C CA . THR A 1 78 ? -0.107 4.023 -6.952 1.00 87.06 78 THR A CA 1
ATOM 606 C C . THR A 1 78 ? -0.528 4.820 -5.715 1.00 87.06 78 THR A C 1
ATOM 608 O O . THR A 1 78 ? -1.701 4.840 -5.364 1.00 87.06 78 THR A O 1
ATOM 611 N N . PHE A 1 79 ? 0.408 5.540 -5.094 1.00 87.00 79 PHE A N 1
ATOM 612 C CA . PHE A 1 79 ? 0.176 6.386 -3.923 1.00 87.00 79 PHE A CA 1
ATOM 613 C C . PHE A 1 79 ? 0.536 7.845 -4.241 1.00 87.00 79 PHE A C 1
ATOM 615 O O . PHE A 1 79 ? 1.622 8.318 -3.878 1.00 87.00 79 PHE A O 1
ATOM 622 N N . PRO A 1 80 ? -0.344 8.585 -4.939 1.00 80.94 80 PRO A N 1
ATOM 623 C CA . PRO A 1 80 ? -0.091 9.986 -5.252 1.00 80.94 80 PRO A CA 1
ATOM 624 C C . PRO A 1 80 ? 0.080 10.795 -3.963 1.00 80.94 80 PRO A C 1
ATOM 626 O O . PRO A 1 80 ? -0.737 10.684 -3.047 1.00 80.94 80 PRO A O 1
ATOM 629 N N . ARG A 1 81 ? 1.144 11.617 -3.882 1.00 68.69 81 ARG A N 1
ATOM 630 C CA . ARG A 1 81 ? 1.376 12.512 -2.733 1.00 68.69 81 ARG A CA 1
ATOM 631 C C . ARG A 1 81 ? 0.151 13.402 -2.556 1.00 68.69 81 ARG A C 1
ATOM 633 O O . ARG A 1 81 ? -0.206 14.151 -3.462 1.00 68.69 81 ARG A O 1
ATOM 640 N N . ARG A 1 82 ? -0.471 13.325 -1.382 1.00 63.81 82 ARG A N 1
ATOM 641 C CA . ARG A 1 82 ? -1.691 14.074 -1.048 1.00 63.81 82 ARG A CA 1
ATOM 642 C C . ARG A 1 82 ? -1.409 15.426 -0.390 1.00 63.81 82 ARG A C 1
ATOM 644 O O . ARG A 1 82 ? -2.271 15.964 0.291 1.00 63.81 82 ARG A O 1
ATOM 651 N N . ASP A 1 83 ? -0.236 16.008 -0.639 1.00 49.81 83 ASP A N 1
ATOM 652 C CA . ASP A 1 83 ? 0.051 17.403 -0.292 1.00 49.81 83 ASP A CA 1
ATOM 653 C C . ASP A 1 83 ? -0.700 18.340 -1.253 1.00 49.81 83 ASP A C 1
ATOM 655 O O . ASP A 1 83 ? -0.140 18.810 -2.243 1.00 49.81 83 ASP A O 1
ATOM 659 N N . ARG A 1 84 ? -1.996 18.551 -0.998 1.00 38.97 84 ARG A N 1
ATOM 660 C CA . ARG A 1 84 ? -2.781 19.760 -1.324 1.00 38.97 84 ARG A CA 1
ATOM 661 C C . ARG A 1 84 ? -4.222 19.564 -0.844 1.00 38.97 84 ARG A C 1
ATOM 663 O O . ARG A 1 84 ? -5.078 19.073 -1.581 1.00 38.97 84 ARG A O 1
ATOM 670 N N . GLY A 1 85 ? -4.462 19.981 0.390 1.00 38.00 85 GLY A N 1
ATOM 671 C CA . GLY A 1 85 ? -5.770 20.229 0.985 1.00 38.00 85 GLY A CA 1
ATOM 672 C C . GLY A 1 85 ? -5.593 21.257 2.081 1.00 38.00 85 GLY A C 1
ATOM 673 O O . GLY A 1 85 ? -4.781 20.966 2.981 1.00 38.00 85 GLY A O 1
#

Sequence (85 aa):
MLDRIRDLITEVKDNSQMSRDMDQAIASGDREAMSTFRTGTFAAALTTEGREARGREVEEYARKVVEADGDGGRFHRTFPRRDRG

pLDDT: mean 82.55, std 11.14, range [38.0, 93.81]